Protein AF-A0A832B5L5-F1 (afdb_monomer_lite)

Sequence (63 aa):
IVLDPTGNEERAADARMTIETDGSMIRAMQKGLSGSFSRSEISSMIDVAFDKHSELKAHIDKG

Structure (mmCIF, N/CA/C/O backbone):
data_AF-A0A832B5L5-F1
#
_entry.id   AF-A0A832B5L5-F1
#
loop_
_atom_site.group_PDB
_atom_site.id
_atom_site.type_symbol
_atom_site.label_atom_id
_atom_site.label_alt_id
_atom_site.label_comp_id
_atom_site.label_asym_id
_atom_site.label_entity_id
_atom_site.label_seq_id
_atom_site.pdbx_PDB_ins_code
_atom_site.Cartn_x
_atom_site.Cartn_y
_atom_site.Cartn_z
_atom_site.occupancy
_atom_site.B_iso_or_equiv
_atom_site.auth_seq_id
_atom_site.auth_comp_id
_atom_site.auth_asym_id
_atom_site.auth_atom_id
_atom_site.pdbx_PDB_model_num
ATOM 1 N N . ILE A 1 1 ? 3.694 5.860 -3.742 1.00 87.62 1 ILE A N 1
ATOM 2 C CA . ILE A 1 1 ? 2.751 4.723 -3.865 1.00 87.62 1 ILE A CA 1
ATOM 3 C C . ILE A 1 1 ? 1.356 5.296 -4.024 1.00 87.62 1 ILE A C 1
ATOM 5 O O . ILE A 1 1 ? 1.038 6.237 -3.307 1.00 87.62 1 ILE A O 1
ATOM 9 N N . VAL A 1 2 ? 0.586 4.795 -4.989 1.00 94.75 2 VAL A N 1
ATOM 10 C CA . VAL A 1 2 ? -0.791 5.231 -5.269 1.00 94.75 2 VAL A CA 1
ATOM 11 C C . VAL A 1 2 ? -1.741 4.139 -4.781 1.00 94.75 2 VAL A C 1
ATOM 13 O O . VAL A 1 2 ? -1.464 2.959 -4.989 1.00 94.75 2 VAL A O 1
ATOM 16 N N . LEU A 1 3 ? -2.811 4.532 -4.089 1.00 95.12 3 LEU A N 1
ATOM 17 C CA . LEU A 1 3 ? -3.850 3.622 -3.602 1.00 95.12 3 LEU A CA 1
ATOM 18 C C . LEU A 1 3 ? -4.983 3.561 -4.617 1.00 95.12 3 LEU A C 1
ATOM 20 O O . LEU A 1 3 ? -5.334 4.596 -5.172 1.00 95.12 3 LEU A O 1
ATOM 24 N N . ASP A 1 4 ? -5.546 2.367 -4.804 1.00 94.94 4 ASP A N 1
ATOM 25 C CA . ASP A 1 4 ? -6.640 2.108 -5.749 1.00 94.94 4 ASP A CA 1
ATOM 26 C C . ASP A 1 4 ? -6.378 2.704 -7.150 1.00 94.94 4 ASP A C 1
ATOM 28 O O . ASP A 1 4 ? -7.102 3.591 -7.607 1.00 94.94 4 ASP A O 1
ATOM 32 N N . PRO A 1 5 ? -5.277 2.291 -7.815 1.00 95.69 5 PRO A N 1
ATOM 33 C CA . PRO A 1 5 ? -4.894 2.864 -9.096 1.00 95.69 5 PRO A CA 1
ATOM 34 C C . PRO A 1 5 ? -5.964 2.603 -10.159 1.00 95.69 5 PRO A C 1
ATOM 36 O O . PRO A 1 5 ? -6.462 1.490 -10.329 1.00 95.69 5 PRO A O 1
ATOM 39 N N . THR A 1 6 ? -6.254 3.626 -10.952 1.00 96.81 6 THR A N 1
ATOM 40 C CA . THR A 1 6 ? -7.045 3.499 -12.175 1.00 96.81 6 THR A CA 1
ATOM 41 C C . THR A 1 6 ? -6.316 2.640 -13.213 1.00 96.81 6 THR A C 1
ATOM 43 O O . THR A 1 6 ? -5.096 2.474 -13.177 1.00 96.81 6 THR A O 1
ATOM 46 N N . GLY A 1 7 ? -7.036 2.151 -14.228 1.00 95.00 7 GLY A N 1
ATOM 47 C CA . GLY A 1 7 ? -6.427 1.323 -15.278 1.00 95.00 7 GLY A CA 1
ATOM 48 C C . GLY A 1 7 ? -5.273 2.000 -16.036 1.00 95.00 7 GLY A C 1
ATOM 49 O O . GLY A 1 7 ? -4.363 1.319 -16.503 1.00 95.00 7 GLY A O 1
ATOM 50 N N . ASN A 1 8 ? -5.266 3.333 -16.144 1.00 96.81 8 ASN A N 1
ATOM 51 C CA . ASN A 1 8 ? -4.141 4.061 -16.740 1.00 96.81 8 ASN A CA 1
ATOM 52 C C . ASN A 1 8 ? -2.919 4.088 -15.813 1.00 96.81 8 ASN A C 1
ATOM 54 O O . ASN A 1 8 ? -1.796 3.930 -16.286 1.00 96.81 8 ASN A O 1
ATOM 58 N N . GLU A 1 9 ? -3.134 4.253 -14.508 1.00 96.06 9 GLU A N 1
ATOM 59 C CA . GLU A 1 9 ? -2.065 4.244 -13.506 1.00 96.06 9 GLU A CA 1
ATOM 60 C 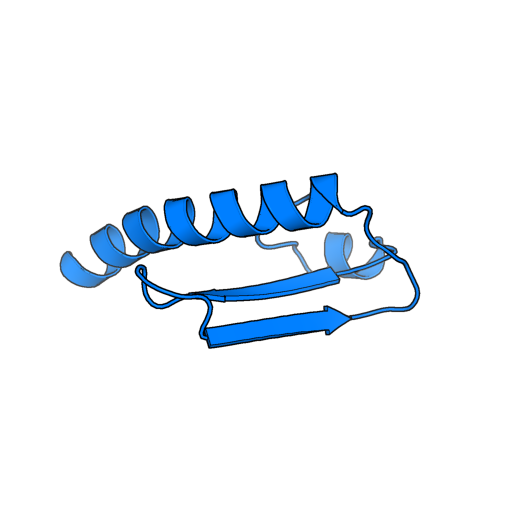C . GLU A 1 9 ? -1.464 2.846 -13.354 1.00 96.06 9 GLU A C 1
ATOM 62 O O . GLU A 1 9 ? -0.244 2.716 -13.326 1.00 96.06 9 GLU A O 1
ATOM 67 N N . GLU A 1 10 ? -2.287 1.791 -13.369 1.00 92.06 10 GLU A N 1
ATOM 68 C CA . GLU A 1 10 ? -1.795 0.408 -13.365 1.00 92.06 10 GLU A CA 1
ATOM 69 C C . GLU A 1 10 ? -0.891 0.114 -14.569 1.00 92.06 10 GLU A C 1
ATOM 71 O O . GLU A 1 10 ? 0.135 -0.547 -14.426 1.00 92.06 10 GLU A O 1
ATOM 76 N N . ARG A 1 11 ? -1.246 0.619 -15.758 1.00 93.00 11 ARG A N 1
ATOM 77 C CA . ARG A 1 11 ? -0.446 0.439 -16.983 1.00 93.00 11 ARG A CA 1
ATOM 78 C C . ARG A 1 11 ? 0.877 1.197 -16.958 1.00 93.00 11 ARG A C 1
ATOM 80 O O . ARG A 1 11 ? 1.793 0.808 -17.678 1.00 93.00 11 ARG A O 1
ATOM 87 N N . ALA A 1 12 ? 0.953 2.280 -16.190 1.00 94.56 12 ALA A N 1
ATOM 88 C CA . ALA A 1 12 ? 2.157 3.087 -16.031 1.00 94.56 12 ALA A CA 1
ATOM 89 C C . ALA A 1 12 ? 3.034 2.634 -14.849 1.00 94.56 12 ALA A C 1
ATOM 91 O O . ALA A 1 12 ? 4.154 3.118 -14.715 1.00 94.56 12 ALA A O 1
ATOM 92 N N . ALA A 1 13 ? 2.541 1.739 -13.988 1.00 94.62 13 ALA A N 1
ATOM 93 C CA . ALA A 1 13 ? 3.242 1.309 -12.786 1.00 94.62 13 ALA A CA 1
ATOM 94 C C . ALA A 1 13 ? 4.335 0.266 -13.078 1.00 94.62 13 ALA A C 1
ATOM 96 O O . ALA A 1 13 ? 4.126 -0.690 -13.821 1.00 94.62 13 ALA A O 1
ATOM 97 N N . ASP A 1 14 ? 5.481 0.391 -12.403 1.00 94.44 14 ASP A N 1
ATOM 98 C CA . ASP A 1 14 ? 6.563 -0.603 -12.463 1.00 94.44 14 ASP A CA 1
ATOM 99 C C . ASP A 1 14 ? 6.265 -1.851 -11.614 1.00 94.44 14 ASP A C 1
ATOM 101 O O . ASP A 1 14 ? 6.667 -2.974 -11.937 1.00 94.44 14 ASP A O 1
ATOM 105 N N . ALA A 1 15 ? 5.573 -1.649 -10.492 1.00 95.69 15 ALA A N 1
ATOM 106 C CA . ALA A 1 15 ? 5.234 -2.665 -9.507 1.00 95.69 15 ALA A CA 1
ATOM 107 C C . ALA A 1 15 ? 3.859 -2.383 -8.897 1.00 95.69 15 ALA A C 1
ATOM 109 O O . ALA A 1 15 ? 3.472 -1.229 -8.723 1.00 95.69 15 ALA A O 1
ATOM 110 N N . ARG A 1 16 ? 3.145 -3.445 -8.507 1.00 95.38 16 ARG A N 1
ATOM 111 C CA . ARG A 1 16 ? 1.930 -3.334 -7.684 1.00 95.38 16 ARG A CA 1
ATOM 112 C C . ARG A 1 16 ? 1.995 -4.270 -6.488 1.00 95.38 16 ARG A C 1
ATOM 114 O O . ARG A 1 16 ? 2.619 -5.330 -6.568 1.00 95.38 16 ARG A O 1
ATOM 121 N N . MET A 1 17 ? 1.344 -3.886 -5.400 1.00 96.12 17 MET A N 1
ATOM 122 C CA . MET A 1 17 ? 1.225 -4.691 -4.190 1.00 96.12 17 MET A CA 1
ATOM 123 C C . MET A 1 17 ? -0.236 -4.711 -3.756 1.00 96.12 17 MET A C 1
ATOM 125 O O . MET A 1 17 ? -0.844 -3.658 -3.593 1.00 96.12 17 MET A O 1
ATOM 129 N N . THR A 1 18 ? -0.778 -5.905 -3.551 1.00 96.88 18 THR A N 1
ATOM 130 C CA . THR A 1 18 ? -2.087 -6.106 -2.924 1.00 96.88 18 THR A CA 1
ATOM 131 C C . THR A 1 18 ? -1.856 -6.627 -1.516 1.00 96.88 18 THR A C 1
ATOM 133 O O . THR A 1 18 ? -1.088 -7.573 -1.340 1.00 96.88 18 THR A O 1
ATOM 136 N N . ILE A 1 19 ? -2.493 -6.007 -0.523 1.00 97.50 19 ILE A N 1
ATOM 137 C CA . ILE A 1 19 ? -2.413 -6.399 0.886 1.00 97.50 19 ILE A CA 1
ATOM 138 C C . ILE A 1 19 ? -3.838 -6.565 1.398 1.00 97.50 19 ILE A C 1
ATOM 140 O O . ILE A 1 19 ? -4.642 -5.641 1.308 1.00 97.50 19 ILE A O 1
ATOM 144 N N . GLU A 1 20 ? -4.132 -7.737 1.947 1.00 97.19 20 GLU A N 1
ATOM 145 C CA . GLU A 1 20 ? -5.412 -8.036 2.579 1.00 97.19 20 GLU A CA 1
ATOM 146 C C . GLU A 1 20 ? -5.219 -8.139 4.088 1.00 97.19 20 GLU A C 1
ATOM 148 O O . GLU A 1 20 ? -4.312 -8.826 4.568 1.00 97.19 20 GLU A O 1
ATOM 153 N N . THR A 1 21 ? -6.084 -7.470 4.846 1.00 97.31 21 THR A N 1
ATOM 154 C CA . THR A 1 21 ? -6.078 -7.473 6.311 1.00 97.31 21 THR A CA 1
ATOM 155 C C . THR A 1 21 ? -7.501 -7.574 6.844 1.00 97.31 21 THR A C 1
ATOM 157 O O . THR A 1 21 ? -8.445 -7.056 6.244 1.00 97.31 21 THR A O 1
ATOM 160 N N . ASP A 1 22 ? -7.647 -8.231 7.990 1.00 95.44 22 ASP A N 1
ATOM 161 C CA . ASP A 1 22 ? -8.904 -8.281 8.741 1.00 95.44 22 ASP A CA 1
ATOM 162 C C . ASP A 1 22 ? -8.974 -7.251 9.880 1.00 95.44 22 ASP A C 1
ATOM 164 O O . ASP A 1 22 ? -9.835 -7.352 10.751 1.00 95.44 22 ASP A O 1
ATOM 168 N N . GLY A 1 23 ? -8.041 -6.295 9.897 1.00 94.12 23 GLY A N 1
ATOM 169 C CA . GLY A 1 23 ? -7.926 -5.271 10.934 1.00 94.12 23 GLY A CA 1
ATOM 170 C C . GLY A 1 23 ? -7.061 -5.686 12.126 1.00 94.12 23 GLY A C 1
ATOM 171 O O . GLY A 1 23 ? -6.625 -4.823 12.881 1.00 94.12 23 GLY A O 1
ATOM 172 N N . SER A 1 24 ? -6.739 -6.975 12.270 1.00 95.38 24 SER A N 1
ATOM 173 C CA . SER A 1 24 ? -5.831 -7.485 13.308 1.00 95.38 24 SER A CA 1
ATOM 174 C C . SER A 1 24 ? -4.538 -8.062 12.736 1.00 95.38 24 SER A C 1
ATOM 176 O O . SER A 1 24 ? -3.468 -7.915 13.324 1.00 95.38 24 SER A O 1
ATOM 178 N N . MET A 1 25 ? -4.626 -8.708 11.573 1.00 96.56 25 MET A N 1
ATOM 179 C CA . MET A 1 25 ? -3.511 -9.395 10.945 1.00 96.56 25 MET A CA 1
ATOM 180 C C . MET A 1 25 ? -3.612 -9.315 9.425 1.00 96.56 25 MET A C 1
ATOM 182 O O . MET A 1 25 ? -4.694 -9.358 8.839 1.00 96.56 25 MET A O 1
ATOM 186 N N . ILE A 1 26 ? -2.449 -9.276 8.781 1.00 97.56 26 ILE A N 1
ATOM 187 C CA . ILE A 1 26 ? -2.337 -9.461 7.338 1.00 97.56 26 ILE A CA 1
ATOM 188 C C . ILE A 1 26 ? -2.722 -10.904 7.001 1.00 97.56 26 ILE A C 1
ATOM 190 O O . ILE A 1 26 ? -2.156 -11.855 7.545 1.00 97.56 26 ILE A O 1
ATOM 194 N N . ARG A 1 27 ? -3.684 -11.066 6.095 1.00 97.69 27 ARG A N 1
ATOM 195 C CA . ARG A 1 27 ? -4.183 -12.365 5.632 1.00 97.69 27 ARG A CA 1
ATOM 196 C C . ARG A 1 27 ? -3.538 -12.792 4.320 1.00 97.69 27 ARG A C 1
ATOM 198 O O . ARG A 1 27 ? -3.226 -13.969 4.165 1.00 97.69 27 ARG A O 1
ATOM 205 N N . ALA A 1 28 ? -3.256 -11.842 3.432 1.00 97.44 28 ALA A N 1
ATOM 206 C CA . ALA A 1 28 ? -2.554 -12.100 2.182 1.00 97.44 28 ALA A CA 1
ATOM 207 C C . ALA A 1 28 ? -1.719 -10.892 1.745 1.00 97.44 28 ALA A C 1
ATOM 209 O O . ALA A 1 28 ? -2.051 -9.743 2.036 1.00 97.44 28 ALA A O 1
ATOM 210 N N . MET A 1 29 ? -0.634 -11.163 1.019 1.00 97.12 29 MET A N 1
ATOM 211 C CA . MET A 1 29 ? 0.132 -10.157 0.285 1.00 97.12 29 MET A CA 1
ATOM 212 C C . MET A 1 29 ? 0.533 -10.717 -1.073 1.00 97.12 29 MET A C 1
ATOM 214 O O . MET A 1 29 ? 1.019 -11.845 -1.154 1.00 97.12 29 MET A O 1
ATOM 218 N N . GLN A 1 30 ? 0.384 -9.919 -2.127 1.00 97.12 30 GLN A N 1
ATOM 219 C CA . GLN A 1 30 ? 0.738 -10.317 -3.485 1.00 97.12 30 GLN A CA 1
ATOM 220 C C . GLN A 1 30 ? 1.450 -9.180 -4.217 1.00 97.12 30 GLN A C 1
ATOM 222 O O . GLN A 1 30 ? 0.862 -8.136 -4.499 1.00 97.12 30 GLN A O 1
ATOM 227 N N . LYS A 1 31 ? 2.710 -9.416 -4.602 1.00 96.12 31 LYS A N 1
ATOM 228 C CA . LYS A 1 31 ? 3.431 -8.540 -5.532 1.00 96.12 31 LYS A CA 1
ATOM 229 C C . LYS A 1 31 ? 3.041 -8.889 -6.967 1.00 96.12 31 LYS A C 1
ATOM 231 O O . LYS A 1 31 ? 3.041 -10.061 -7.347 1.00 96.12 31 LYS A O 1
ATOM 236 N N . GLY A 1 32 ? 2.761 -7.874 -7.773 1.00 94.19 32 GLY A N 1
ATOM 237 C CA . GLY A 1 32 ? 2.591 -7.981 -9.219 1.00 94.19 32 GLY A CA 1
ATOM 238 C C . GLY A 1 32 ? 3.663 -7.208 -9.985 1.00 94.19 32 GLY A C 1
ATOM 239 O O . GLY A 1 32 ? 4.382 -6.389 -9.408 1.00 94.19 32 GLY A O 1
ATOM 240 N N . LEU A 1 33 ? 3.724 -7.464 -11.295 1.00 94.62 33 LEU A N 1
ATOM 241 C CA . LEU A 1 33 ? 4.654 -6.845 -12.250 1.00 94.62 33 LEU A CA 1
ATOM 242 C C . LEU A 1 33 ? 6.140 -7.125 -11.939 1.00 94.62 33 LEU A C 1
ATOM 244 O O . LEU A 1 33 ? 6.489 -7.854 -11.001 1.00 94.62 33 LEU 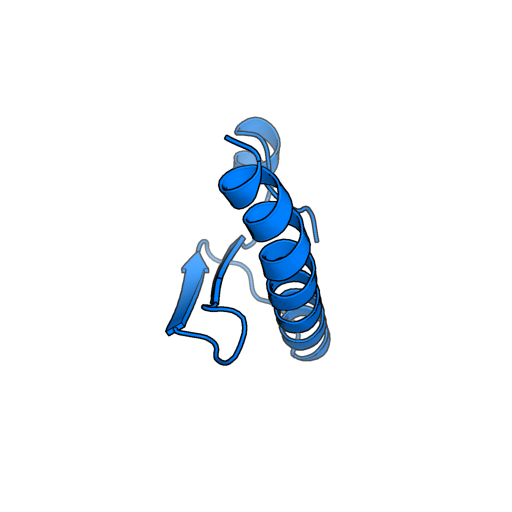A O 1
ATOM 248 N N . SER A 1 34 ? 7.025 -6.598 -12.785 1.00 94.06 34 SER A N 1
ATOM 249 C CA . SER A 1 34 ? 8.466 -6.880 -12.766 1.00 94.06 34 SER A CA 1
ATOM 250 C C . SER A 1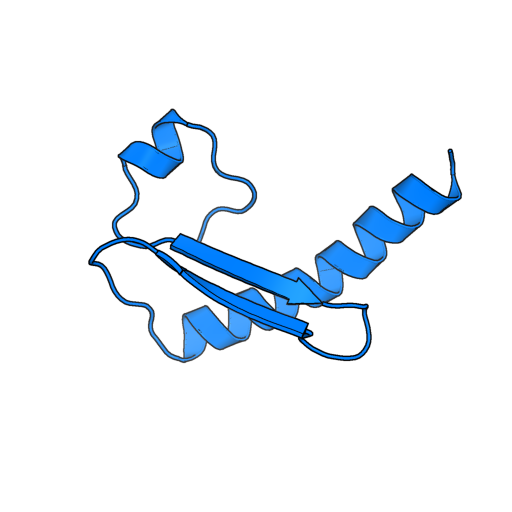 34 ? 9.273 -5.991 -11.821 1.00 94.06 34 SER A C 1
ATOM 252 O O . SER A 1 34 ? 10.375 -6.381 -11.445 1.00 94.06 34 SER A O 1
ATOM 254 N N . GLY A 1 35 ? 8.750 -4.834 -11.411 1.00 95.12 35 GLY A N 1
ATOM 255 C CA . GLY A 1 35 ? 9.430 -3.935 -10.483 1.00 95.12 35 GLY A CA 1
ATOM 256 C C . GLY A 1 35 ? 9.539 -4.486 -9.058 1.00 95.12 35 GLY A C 1
ATOM 257 O O . GLY A 1 35 ? 9.022 -5.561 -8.712 1.00 95.12 35 GLY A O 1
ATOM 258 N N . SER A 1 36 ? 10.228 -3.730 -8.211 1.00 95.56 36 SER A N 1
ATOM 259 C CA . SER A 1 36 ? 10.489 -4.058 -6.811 1.00 95.56 36 SER A CA 1
ATOM 260 C C . SER A 1 36 ? 10.075 -2.914 -5.889 1.00 95.56 36 SER A C 1
ATOM 262 O O . SER A 1 36 ? 9.886 -1.784 -6.324 1.00 95.56 36 SER A O 1
ATOM 264 N N . PHE A 1 37 ? 9.934 -3.235 -4.605 1.00 96.38 37 PHE A N 1
ATOM 265 C CA . PHE A 1 37 ? 9.702 -2.263 -3.543 1.00 96.38 37 PHE A CA 1
ATOM 266 C C . PHE A 1 37 ? 10.834 -2.349 -2.525 1.00 96.38 37 PHE A C 1
ATOM 268 O O . PHE A 1 37 ? 11.365 -3.432 -2.251 1.00 96.38 37 PHE A O 1
ATOM 275 N N . SER A 1 38 ? 11.176 -1.214 -1.931 1.00 97.12 38 SER A N 1
ATOM 276 C CA . SER A 1 38 ? 12.017 -1.156 -0.743 1.00 97.12 38 SER A CA 1
ATOM 277 C C . SER A 1 38 ? 11.265 -1.662 0.494 1.00 97.12 38 SER A C 1
ATOM 279 O O . SER A 1 38 ? 10.035 -1.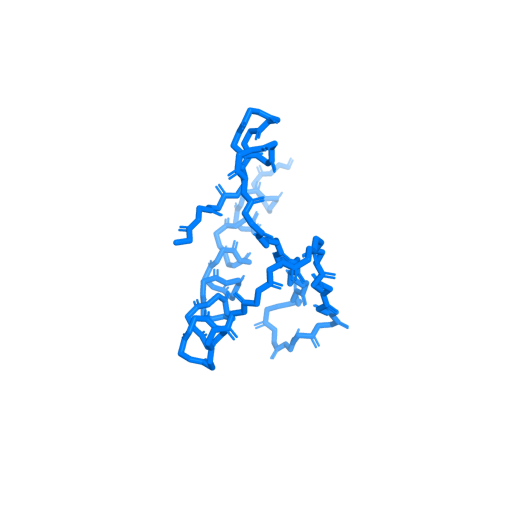721 0.546 1.00 97.12 38 SER A O 1
ATOM 281 N N . ARG A 1 39 ? 12.009 -2.015 1.548 1.00 96.88 39 ARG A N 1
ATOM 282 C CA . ARG A 1 39 ? 11.407 -2.453 2.819 1.00 96.88 39 ARG A CA 1
ATOM 283 C C . ARG A 1 39 ? 10.578 -1.354 3.486 1.00 96.88 39 ARG A C 1
ATOM 285 O O . ARG A 1 39 ? 9.539 -1.658 4.060 1.00 96.88 39 ARG A O 1
ATOM 292 N N . SER A 1 40 ? 11.019 -0.099 3.402 1.00 97.31 40 SER A N 1
ATOM 293 C CA . SER A 1 40 ? 10.289 1.052 3.946 1.00 97.31 40 SER A CA 1
ATOM 294 C C . SER A 1 40 ? 8.970 1.286 3.215 1.00 97.31 40 SER A C 1
ATOM 296 O O . SER A 1 40 ? 7.963 1.571 3.854 1.00 97.31 40 SER A O 1
ATOM 298 N N . GLU A 1 41 ? 8.953 1.102 1.894 1.00 97.12 41 GLU A N 1
ATOM 299 C CA . GLU A 1 41 ? 7.725 1.159 1.097 1.00 97.12 41 GLU A CA 1
ATOM 300 C C . GLU A 1 41 ? 6.742 0.060 1.494 1.00 97.12 41 GLU A C 1
ATOM 302 O O . GLU A 1 41 ? 5.560 0.338 1.672 1.00 97.12 41 GLU A O 1
ATOM 307 N N . ILE A 1 42 ? 7.225 -1.170 1.696 1.00 96.94 42 ILE A N 1
ATOM 308 C CA . ILE A 1 42 ? 6.381 -2.278 2.164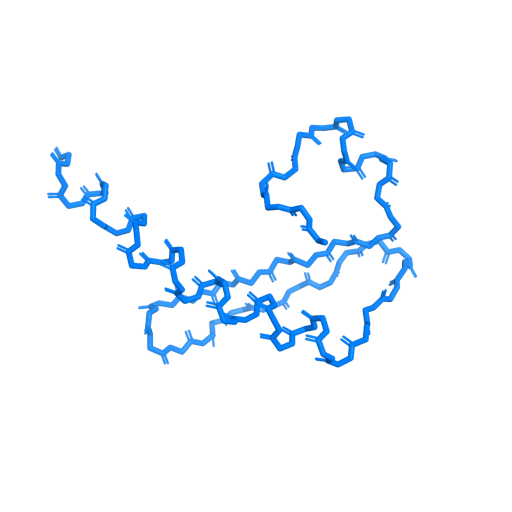 1.00 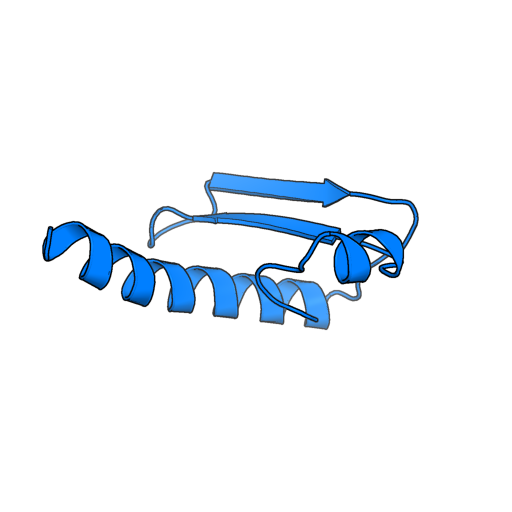96.94 42 ILE A CA 1
ATOM 309 C C . ILE A 1 42 ? 5.799 -1.974 3.547 1.00 96.94 42 ILE A C 1
ATOM 311 O O . ILE A 1 42 ? 4.601 -2.152 3.740 1.00 96.94 42 ILE A O 1
ATOM 315 N N . SER A 1 43 ? 6.613 -1.477 4.483 1.00 96.94 43 SER A N 1
ATOM 316 C CA . SER A 1 43 ? 6.135 -1.095 5.819 1.00 96.94 43 SER A CA 1
ATOM 317 C C . SER A 1 43 ? 5.043 -0.027 5.736 1.00 96.94 43 SER A C 1
ATOM 319 O O . SER A 1 43 ? 3.975 -0.205 6.306 1.00 96.94 43 SER A O 1
ATOM 321 N N . SER A 1 44 ? 5.268 1.025 4.944 1.00 97.25 44 SER A N 1
ATOM 322 C CA . SER A 1 44 ? 4.283 2.093 4.747 1.00 97.25 44 SER A CA 1
ATOM 323 C C . SER A 1 44 ? 2.982 1.587 4.114 1.00 97.25 44 SER A C 1
ATOM 325 O O . SER A 1 44 ? 1.909 2.045 4.496 1.00 97.25 44 SER A O 1
ATOM 327 N N . MET A 1 45 ? 3.045 0.642 3.169 1.00 97.38 45 MET A N 1
ATOM 328 C CA . MET A 1 45 ? 1.839 0.045 2.581 1.00 97.38 45 MET A CA 1
ATOM 329 C C . MET A 1 45 ? 1.044 -0.784 3.591 1.00 97.38 45 MET A C 1
ATOM 331 O O . MET A 1 45 ? -0.184 -0.783 3.533 1.00 97.38 45 MET A O 1
ATOM 335 N N . ILE A 1 46 ? 1.725 -1.485 4.501 1.00 97.12 46 ILE A N 1
ATOM 336 C CA . ILE A 1 46 ? 1.072 -2.256 5.564 1.00 97.12 46 ILE A CA 1
ATOM 337 C C . ILE A 1 46 ? 0.311 -1.315 6.498 1.00 97.12 46 ILE A C 1
ATOM 339 O O . ILE A 1 46 ? -0.870 -1.554 6.741 1.00 97.12 46 ILE A O 1
ATOM 343 N N . ASP A 1 47 ? 0.949 -0.236 6.958 1.00 96.88 47 ASP A N 1
ATOM 344 C CA . ASP A 1 47 ? 0.316 0.750 7.844 1.00 96.88 47 ASP A CA 1
ATOM 345 C C . ASP A 1 47 ? -0.958 1.319 7.197 1.00 96.88 47 ASP A C 1
ATOM 347 O O . ASP A 1 47 ? -2.046 1.273 7.772 1.00 96.88 47 ASP A O 1
ATOM 351 N N . VAL A 1 48 ? -0.854 1.724 5.927 1.00 97.44 48 VAL A N 1
ATOM 352 C CA . VAL A 1 48 ? -1.991 2.242 5.157 1.00 97.44 48 VAL A CA 1
ATOM 353 C C . VAL A 1 48 ? -3.103 1.201 4.982 1.00 97.44 48 VAL A C 1
ATOM 355 O O . VAL A 1 48 ? -4.280 1.561 5.010 1.00 97.44 48 VAL A O 1
ATOM 358 N N . ALA A 1 49 ? -2.778 -0.084 4.813 1.00 97.62 49 ALA A N 1
ATOM 359 C CA . ALA A 1 49 ? -3.787 -1.134 4.673 1.00 97.62 49 ALA A CA 1
ATOM 360 C C . ALA A 1 49 ? -4.637 -1.296 5.947 1.00 97.62 49 ALA A C 1
ATOM 362 O O . ALA A 1 49 ? -5.856 -1.457 5.852 1.00 97.62 49 ALA A O 1
ATOM 363 N N . PHE A 1 50 ? -4.025 -1.213 7.133 1.00 97.75 50 PHE A N 1
ATOM 364 C CA . PHE A 1 50 ? -4.753 -1.253 8.409 1.00 97.75 50 PHE A CA 1
ATOM 365 C C . PHE A 1 50 ? -5.596 0.008 8.639 1.00 97.75 50 PHE A C 1
ATOM 367 O O . PHE A 1 50 ? -6.755 -0.097 9.057 1.00 97.75 50 PHE A O 1
ATOM 374 N N . ASP A 1 51 ? -5.063 1.182 8.298 1.00 97.12 51 ASP A N 1
ATOM 375 C CA . ASP A 1 51 ? -5.809 2.441 8.383 1.00 97.12 51 ASP A CA 1
ATOM 376 C C . ASP A 1 51 ? -7.051 2.403 7.480 1.00 97.12 51 ASP A C 1
ATOM 378 O O . ASP A 1 51 ? -8.171 2.697 7.914 1.00 97.12 51 ASP A O 1
ATOM 382 N N . LYS A 1 52 ? -6.883 1.947 6.231 1.00 97.12 52 LYS A N 1
ATOM 383 C CA . LYS A 1 52 ? -7.981 1.830 5.265 1.00 97.12 52 LYS A CA 1
ATOM 384 C C . LYS A 1 52 ? -8.980 0.739 5.611 1.00 97.12 52 LYS A C 1
ATOM 386 O O . LYS A 1 52 ? -10.161 0.928 5.336 1.00 97.12 52 LYS A O 1
ATOM 391 N N . HIS A 1 53 ? -8.572 -0.348 6.265 1.00 96.62 53 HIS A N 1
ATOM 392 C CA . HIS A 1 53 ? -9.521 -1.334 6.786 1.00 96.62 53 HIS A CA 1
ATOM 393 C C . HIS A 1 53 ? -10.531 -0.686 7.742 1.00 96.62 53 HIS A C 1
ATOM 395 O O . HIS A 1 53 ? -11.736 -0.886 7.592 1.00 96.62 53 HIS A O 1
ATOM 401 N N . SER A 1 54 ? -10.052 0.126 8.689 1.00 94.88 54 SER A N 1
ATOM 402 C CA . SER A 1 54 ? -10.914 0.798 9.671 1.00 94.88 54 SER A CA 1
ATOM 403 C C . SER A 1 54 ? -11.899 1.764 9.003 1.00 94.88 54 SER A C 1
ATOM 405 O O . SER A 1 54 ? -13.085 1.776 9.334 1.00 94.88 54 SER A O 1
ATOM 407 N N . GLU A 1 55 ? -11.424 2.535 8.020 1.00 96.00 55 GLU A N 1
ATOM 408 C CA . GLU A 1 55 ? -12.246 3.464 7.235 1.00 96.00 55 GLU A CA 1
ATOM 409 C C . GLU A 1 55 ? -13.312 2.727 6.407 1.00 96.00 55 GLU A C 1
ATOM 411 O O . GLU A 1 55 ? -14.502 3.027 6.512 1.00 96.00 55 GLU A O 1
ATOM 416 N N . LEU A 1 56 ? -12.909 1.717 5.629 1.00 95.81 56 LEU A N 1
ATOM 417 C CA . LEU A 1 56 ? -13.807 0.949 4.762 1.00 95.81 56 LEU A CA 1
ATOM 418 C C . LEU A 1 56 ? -14.841 0.160 5.568 1.00 95.81 56 LEU A C 1
ATOM 420 O O . LEU A 1 56 ? -16.013 0.124 5.192 1.00 95.81 56 LEU A O 1
ATOM 424 N N . LYS A 1 57 ? -14.448 -0.409 6.713 1.00 95.19 57 LYS A N 1
ATOM 425 C CA . LYS A 1 57 ? -15.378 -1.091 7.617 1.00 95.19 57 LYS A CA 1
ATOM 426 C C . LYS A 1 57 ? -16.484 -0.152 8.103 1.00 95.19 57 LYS A C 1
ATOM 428 O O . LYS A 1 57 ? -17.650 -0.535 8.089 1.00 95.19 57 LYS A O 1
ATOM 433 N N . ALA A 1 58 ? -16.150 1.093 8.444 1.00 95.38 58 ALA A N 1
ATOM 434 C CA . ALA A 1 58 ? -17.140 2.086 8.854 1.00 95.38 58 ALA A CA 1
ATOM 435 C C . ALA A 1 58 ? -18.112 2.484 7.727 1.00 95.38 58 ALA A C 1
ATOM 437 O O . ALA A 1 58 ? -19.198 2.983 8.016 1.00 95.38 58 ALA A O 1
ATOM 438 N N . HIS A 1 59 ? -17.742 2.301 6.456 1.00 95.31 59 HIS A N 1
ATOM 439 C CA . HIS A 1 59 ? -18.649 2.486 5.321 1.00 95.31 59 HIS A CA 1
ATOM 440 C C . HIS A 1 59 ? -19.557 1.275 5.091 1.00 95.31 59 HIS A C 1
ATOM 442 O O . HIS A 1 59 ? -20.724 1.470 4.762 1.00 95.31 59 HIS A O 1
ATOM 448 N N . ILE A 1 60 ? -19.054 0.056 5.305 1.00 94.00 60 ILE A N 1
ATOM 449 C CA . ILE A 1 60 ? -19.848 -1.179 5.215 1.00 94.00 60 ILE A CA 1
ATOM 450 C C . ILE A 1 60 ? -20.892 -1.228 6.333 1.00 94.00 60 ILE A C 1
ATOM 452 O O . ILE A 1 60 ? -22.056 -1.477 6.059 1.00 94.00 60 ILE A O 1
ATOM 456 N N . ASP A 1 61 ? -20.501 -0.922 7.573 1.00 92.25 61 ASP A N 1
ATOM 457 C CA . ASP A 1 61 ? -21.392 -0.994 8.742 1.00 92.25 61 ASP A CA 1
ATOM 458 C C . ASP A 1 61 ? -22.520 0.073 8.714 1.00 92.25 61 ASP A C 1
ATOM 460 O O . ASP A 1 61 ? -23.435 0.031 9.536 1.00 92.25 61 ASP A O 1
ATOM 464 N N . LYS A 1 62 ? -22.457 1.051 7.795 1.00 83.31 62 LYS A N 1
ATOM 465 C CA . LYS A 1 62 ? -23.496 2.079 7.577 1.00 83.31 62 LYS A CA 1
ATOM 466 C C . LYS A 1 62 ? -24.547 1.688 6.533 1.00 83.31 62 LYS A C 1
ATOM 468 O O . LYS A 1 62 ? -25.552 2.394 6.437 1.00 83.31 62 LYS A O 1
ATOM 473 N N . GLY A 1 63 ? -24.278 0.669 5.716 1.00 61.97 63 GLY A N 1
ATOM 474 C CA . GLY A 1 63 ? -25.187 0.161 4.683 1.00 61.97 63 GLY A CA 1
ATOM 475 C C . GLY A 1 63 ? -26.092 -0.932 5.221 1.00 61.97 63 GLY A C 1
ATOM 476 O O . GLY A 1 63 ? -27.271 -0.945 4.806 1.00 61.97 63 GLY A O 1
#

pLDDT: mean 95.09, std 4.8, range [61.97, 97.75]

Foldseek 3Di:
DDPPDDPVVVVVDQKDKDWDDPLPDTPDIDIDHDDDDDPVRVVVVVVVNNVVNVVVVVVVVVD

Radius of gyration: 12.88 Å; chains: 1; bounding box: 37×18×30 Å

Secondary structure (DSSP, 8-state):
--SS--HHHHHH-S-EEEEEE-SSSEEEEEEESS----HHHHHHHHHHHHHHHHHHHHHHTT-